Protein AF-A0A524I644-F1 (afdb_monomer_lite)

pLDDT: mean 94.78, std 4.99, range [69.5, 98.31]

Secondary structure (DSSP, 8-state):
-PPPPHHHHHHHHHHHHTS--BTT--HHHHHHHHHHHHHTT-EEEEEEEETTEEEEEEE-SSS----------B-S---------

Radius of gyration: 14.21 Å; chains: 1; bounding box: 28×37×35 Å

Foldseek 3Di:
DDDQDPVSVVVVVLVLLQQAAAVLQNQVVLVVVQVVLVVVVWPWDWADDDVSDTDIDTHDDDDDPDDDDDDSHDHPDRDHDDDDD

Sequence (85 aa):
MKRINRAGLFGLAKSLVDIPSVTGNEAAMADFLSALLAEEQFDVRSQDVEAGRRNILAVLGDAPAVVLCTHMDTVPGWAAAGEDD

Structure (mmCIF, N/CA/C/O backbone):
data_AF-A0A524I644-F1
#
_entry.id   AF-A0A524I644-F1
#
loop_
_atom_site.group_PDB
_atom_site.id
_atom_site.type_symbol
_atom_site.label_atom_id
_atom_site.label_alt_id
_atom_site.label_comp_id
_atom_site.label_asym_id
_atom_site.label_entity_id
_atom_site.label_seq_id
_atom_site.pdbx_PDB_ins_code
_atom_site.Cartn_x
_atom_site.Cartn_y
_atom_site.Cartn_z
_atom_site.occupancy
_atom_site.B_iso_or_equiv
_atom_site.auth_seq_id
_atom_site.auth_comp_id
_atom_site.auth_asym_id
_atom_site.auth_atom_id
_atom_site.pdbx_PDB_model_num
ATOM 1 N N . MET A 1 1 ? -5.642 11.886 12.362 1.00 71.62 1 MET A N 1
ATOM 2 C CA . MET A 1 1 ? -5.599 11.727 10.901 1.00 71.62 1 MET A CA 1
ATOM 3 C C . MET A 1 1 ? -5.324 13.059 10.228 1.00 71.62 1 MET A C 1
ATOM 5 O O . MET A 1 1 ? -6.040 14.034 10.477 1.00 71.62 1 MET A O 1
ATOM 9 N N . LYS A 1 2 ? -4.258 13.133 9.436 1.00 78.94 2 LYS A N 1
ATOM 10 C CA . LYS A 1 2 ? -3.840 14.363 8.764 1.00 78.94 2 LYS A CA 1
ATOM 11 C C . LYS A 1 2 ? -4.737 14.633 7.558 1.00 78.94 2 LYS A C 1
ATOM 13 O O . LYS A 1 2 ? -4.946 13.776 6.706 1.00 78.94 2 LYS A O 1
ATOM 18 N N . ARG A 1 3 ? -5.263 15.856 7.444 1.00 87.88 3 ARG A N 1
ATOM 19 C CA . ARG A 1 3 ? -5.911 16.292 6.198 1.00 87.88 3 ARG A CA 1
ATOM 20 C C . ARG A 1 3 ? -4.835 16.523 5.143 1.00 87.88 3 ARG A C 1
ATOM 22 O O . ARG A 1 3 ? -3.981 17.391 5.315 1.00 87.88 3 ARG A O 1
ATOM 29 N N . ILE A 1 4 ? -4.906 15.779 4.046 1.00 90.62 4 ILE A N 1
ATOM 30 C CA . ILE A 1 4 ? -4.031 15.963 2.890 1.00 90.62 4 ILE A CA 1
ATOM 31 C C . ILE A 1 4 ? -4.649 17.045 1.995 1.00 90.62 4 ILE A C 1
ATOM 33 O O . ILE A 1 4 ? -5.806 16.947 1.589 1.00 90.62 4 ILE A O 1
ATOM 37 N N . ASN A 1 5 ? -3.903 18.121 1.732 1.00 95.62 5 ASN A N 1
ATOM 38 C CA . ASN A 1 5 ? -4.317 19.150 0.775 1.00 95.62 5 ASN A CA 1
ATOM 39 C C . ASN A 1 5 ? -3.986 18.712 -0.665 1.00 95.62 5 ASN A C 1
ATOM 41 O O . ASN A 1 5 ? -3.309 17.710 -0.875 1.00 95.62 5 ASN A O 1
ATOM 45 N N . ARG A 1 6 ? -4.434 19.472 -1.671 1.00 95.19 6 ARG A N 1
ATOM 46 C CA . ARG A 1 6 ? -4.244 19.101 -3.084 1.00 95.19 6 ARG A CA 1
ATOM 47 C C . ARG A 1 6 ? -2.774 18.859 -3.451 1.00 95.19 6 ARG A C 1
ATOM 49 O O . ARG A 1 6 ? -2.476 17.863 -4.092 1.00 95.19 6 ARG A O 1
ATOM 56 N N . ALA A 1 7 ? -1.863 19.729 -3.017 1.00 93.44 7 ALA A N 1
ATOM 57 C CA . ALA A 1 7 ? -0.434 19.570 -3.289 1.00 93.44 7 ALA A CA 1
ATOM 58 C C . ALA A 1 7 ? 0.141 18.302 -2.633 1.00 93.44 7 ALA A C 1
ATOM 60 O O . ALA A 1 7 ? 0.877 17.555 -3.269 1.00 93.44 7 ALA A O 1
ATOM 61 N N . GLY A 1 8 ? -0.248 18.022 -1.386 1.00 94.69 8 GLY A N 1
ATOM 62 C CA . GLY A 1 8 ? 0.142 16.805 -0.678 1.00 94.69 8 GLY A CA 1
ATOM 63 C C . GLY A 1 8 ? -0.412 15.534 -1.321 1.00 94.69 8 GLY A C 1
ATOM 64 O O . GLY A 1 8 ? 0.267 14.515 -1.304 1.00 94.69 8 GLY A O 1
ATOM 65 N N . LEU A 1 9 ? -1.602 15.595 -1.928 1.00 94.94 9 LEU A N 1
ATOM 66 C CA . LEU A 1 9 ? -2.194 14.461 -2.640 1.00 94.94 9 LEU A CA 1
ATOM 67 C C . LEU A 1 9 ? -1.366 14.091 -3.874 1.00 94.94 9 LEU A C 1
ATOM 69 O O . LEU A 1 9 ? -1.046 12.921 -4.056 1.00 94.94 9 LEU A O 1
ATOM 73 N N . PHE A 1 10 ? -0.979 15.079 -4.685 1.00 95.12 10 PHE A N 1
ATOM 74 C CA . PHE A 1 10 ? -0.085 14.840 -5.821 1.00 95.12 10 PHE A CA 1
ATOM 75 C C . PHE A 1 10 ? 1.297 14.373 -5.366 1.00 95.12 10 PHE A C 1
ATOM 77 O O . PHE A 1 10 ? 1.850 13.459 -5.962 1.00 95.12 10 PHE A O 1
ATOM 84 N N . GLY A 1 11 ? 1.832 14.946 -4.284 1.00 95.81 11 GLY A N 1
ATOM 85 C CA . GLY A 1 11 ? 3.087 14.481 -3.690 1.00 95.81 11 GLY A CA 1
ATOM 86 C C . GLY A 1 11 ? 3.034 13.000 -3.310 1.00 95.81 11 GLY A C 1
ATOM 87 O O . GLY A 1 11 ? 3.902 12.239 -3.721 1.00 95.81 11 GLY A O 1
ATOM 88 N N . LEU A 1 12 ? 1.978 12.578 -2.604 1.00 96.06 12 LEU A N 1
ATOM 89 C CA . LEU A 1 12 ? 1.775 11.177 -2.236 1.00 96.06 12 LEU A CA 1
ATOM 90 C C . LEU A 1 12 ? 1.622 10.279 -3.470 1.00 96.06 12 LEU A C 1
ATOM 92 O O . LEU A 1 12 ? 2.243 9.224 -3.528 1.00 96.06 12 LEU A O 1
ATOM 96 N N . ALA A 1 13 ? 0.835 10.697 -4.465 1.00 95.69 13 ALA A N 1
ATOM 97 C CA . ALA A 1 13 ? 0.666 9.932 -5.698 1.00 95.69 13 ALA A CA 1
ATOM 98 C C . ALA A 1 13 ? 2.003 9.717 -6.426 1.00 95.69 13 ALA A C 1
ATOM 100 O O . ALA A 1 13 ? 2.297 8.597 -6.834 1.00 95.69 13 ALA A O 1
ATOM 101 N N . LYS A 1 14 ? 2.841 10.758 -6.523 1.00 96.75 14 LYS A N 1
ATOM 102 C CA . LYS A 1 14 ? 4.181 10.658 -7.118 1.00 96.75 14 LYS A CA 1
ATOM 103 C C . LYS A 1 14 ? 5.081 9.708 -6.326 1.00 96.75 14 LYS A C 1
ATOM 105 O O . LYS A 1 14 ? 5.662 8.810 -6.919 1.00 96.75 14 LYS A O 1
ATOM 110 N N . SER A 1 15 ? 5.094 9.810 -4.992 1.00 97.44 15 SER A N 1
ATOM 111 C CA . SER A 1 15 ? 5.851 8.879 -4.140 1.00 97.44 15 SER A CA 1
ATOM 112 C C . SER A 1 15 ? 5.427 7.418 -4.305 1.00 97.44 15 SER A C 1
ATOM 114 O O . SER A 1 15 ? 6.282 6.543 -4.245 1.00 97.44 15 SER A O 1
ATOM 116 N N . LEU A 1 16 ? 4.136 7.143 -4.524 1.00 97.38 16 LEU A N 1
ATOM 117 C CA . LEU A 1 16 ? 3.667 5.788 -4.821 1.00 97.38 16 LEU A CA 1
ATOM 118 C C . LEU A 1 16 ? 4.150 5.324 -6.204 1.00 97.38 16 LEU A C 1
ATOM 120 O O . LEU A 1 16 ? 4.680 4.226 -6.322 1.00 97.38 16 LEU A O 1
ATOM 124 N N . VAL A 1 17 ? 4.020 6.154 -7.244 1.00 97.06 17 VAL A N 1
ATOM 125 C CA . VAL A 1 17 ? 4.483 5.814 -8.606 1.00 97.06 17 VAL A CA 1
ATOM 126 C C . VAL A 1 17 ? 5.995 5.567 -8.653 1.00 97.06 17 VAL A C 1
ATOM 128 O O . VAL A 1 17 ? 6.450 4.655 -9.342 1.00 97.06 17 VAL A O 1
ATOM 131 N N . ASP A 1 18 ? 6.773 6.323 -7.879 1.00 97.62 18 ASP A N 1
ATOM 132 C CA . ASP A 1 18 ? 8.230 6.183 -7.801 1.00 97.62 18 ASP A CA 1
ATOM 133 C C . ASP A 1 18 ? 8.696 4.868 -7.153 1.00 97.62 18 ASP A C 1
ATOM 135 O O . ASP A 1 18 ? 9.879 4.537 -7.236 1.00 97.62 18 ASP A O 1
ATOM 139 N N . ILE A 1 19 ? 7.794 4.096 -6.537 1.00 98.06 19 ILE A N 1
ATOM 140 C CA . ILE A 1 19 ? 8.082 2.762 -6.005 1.00 98.06 19 ILE A CA 1
ATOM 141 C C . ILE A 1 19 ? 7.649 1.718 -7.047 1.00 98.06 19 ILE A C 1
ATOM 143 O O . ILE A 1 19 ? 6.449 1.492 -7.221 1.00 98.06 19 ILE A O 1
ATOM 147 N N . PRO A 1 20 ? 8.585 1.022 -7.723 1.00 96.94 20 PRO A N 1
ATOM 148 C CA . PRO A 1 20 ? 8.222 -0.034 -8.659 1.00 96.94 20 PRO A CA 1
ATOM 149 C C . PRO A 1 20 ? 7.470 -1.159 -7.946 1.00 96.94 20 PRO A C 1
ATOM 151 O O . PRO A 1 20 ? 8.000 -1.770 -7.020 1.00 96.94 20 PRO A O 1
ATOM 154 N N . SER A 1 21 ? 6.259 -1.465 -8.409 1.00 97.00 21 SER A N 1
ATOM 155 C CA . SER A 1 21 ? 5.388 -2.486 -7.814 1.00 97.00 21 SER A CA 1
ATOM 156 C C . SER A 1 21 ? 4.900 -3.512 -8.837 1.00 97.00 21 SER A C 1
ATOM 158 O O . SER A 1 21 ? 3.779 -3.998 -8.743 1.00 97.00 21 SER A O 1
ATOM 160 N N . VAL A 1 22 ? 5.700 -3.835 -9.857 1.00 97.06 22 VAL A N 1
ATOM 161 C CA . VAL A 1 22 ? 5.306 -4.852 -10.850 1.00 97.06 22 VAL A CA 1
ATOM 162 C C . VAL A 1 22 ? 4.931 -6.153 -10.131 1.00 97.06 22 VAL A C 1
ATOM 164 O O . VAL A 1 22 ? 5.606 -6.504 -9.165 1.00 97.06 22 VAL A O 1
ATOM 167 N N . THR A 1 23 ? 3.878 -6.853 -10.569 1.00 95.50 23 THR A N 1
ATOM 168 C CA . THR A 1 23 ? 3.404 -8.099 -9.933 1.00 95.50 23 THR A CA 1
ATOM 169 C C . THR A 1 23 ? 4.569 -9.034 -9.572 1.00 95.50 23 THR A C 1
ATOM 171 O O . THR A 1 23 ? 5.379 -9.392 -10.429 1.00 95.50 23 THR A O 1
ATOM 174 N N . GLY A 1 24 ? 4.658 -9.425 -8.298 1.00 94.31 24 GLY A N 1
ATOM 175 C CA . GLY A 1 24 ? 5.769 -10.202 -7.732 1.00 94.31 24 GLY A CA 1
ATOM 176 C C . GLY A 1 24 ? 6.883 -9.381 -7.070 1.00 94.31 24 GLY A C 1
ATOM 177 O O . GLY A 1 24 ? 7.735 -9.958 -6.399 1.00 94.31 24 GLY A O 1
ATOM 178 N N . ASN A 1 25 ? 6.886 -8.057 -7.230 1.00 94.44 25 ASN A N 1
ATOM 179 C CA . ASN A 1 25 ? 7.854 -7.130 -6.642 1.00 94.44 25 ASN A CA 1
ATOM 180 C C . ASN A 1 25 ? 7.169 -6.049 -5.781 1.00 94.44 25 ASN A C 1
ATOM 182 O O . ASN A 1 25 ? 7.618 -4.908 -5.707 1.00 94.44 25 ASN A O 1
ATOM 186 N N . GLU A 1 26 ? 6.052 -6.382 -5.133 1.00 96.31 26 GLU A N 1
ATOM 187 C CA . GLU A 1 26 ? 5.243 -5.427 -4.367 1.00 96.31 26 GLU A CA 1
ATOM 188 C C . GLU A 1 26 ? 5.804 -5.127 -2.963 1.00 96.31 26 GLU A C 1
ATOM 190 O O . GLU A 1 26 ? 5.274 -4.265 -2.265 1.00 96.31 26 GLU A O 1
ATOM 195 N N . ALA A 1 27 ? 6.857 -5.823 -2.516 1.00 96.31 27 ALA A N 1
ATOM 196 C CA . ALA A 1 27 ? 7.327 -5.784 -1.127 1.00 96.31 27 ALA A CA 1
ATOM 197 C C . ALA A 1 27 ? 7.630 -4.361 -0.620 1.00 96.31 27 ALA A C 1
ATOM 199 O O . ALA A 1 27 ? 7.126 -3.974 0.435 1.00 96.31 27 ALA A O 1
ATOM 200 N N . ALA A 1 28 ? 8.365 -3.563 -1.403 1.00 97.06 28 ALA A N 1
ATOM 201 C CA . ALA A 1 28 ? 8.715 -2.188 -1.041 1.00 97.06 28 ALA A CA 1
ATOM 202 C C . ALA A 1 28 ? 7.484 -1.266 -0.967 1.00 97.06 28 ALA A C 1
ATOM 204 O O . ALA A 1 28 ? 7.374 -0.443 -0.058 1.00 97.06 28 ALA A O 1
ATOM 205 N N . MET A 1 29 ? 6.527 -1.438 -1.885 1.00 97.62 29 MET A N 1
ATOM 206 C CA . MET A 1 29 ? 5.243 -0.731 -1.840 1.00 97.62 29 MET A CA 1
ATOM 207 C C . MET A 1 29 ? 4.457 -1.117 -0.584 1.00 97.62 29 MET A C 1
ATOM 209 O O . MET A 1 29 ? 3.892 -0.260 0.096 1.00 97.62 29 MET A O 1
ATOM 213 N N . ALA A 1 30 ? 4.463 -2.407 -0.241 1.00 97.62 30 ALA A N 1
ATOM 214 C CA . ALA A 1 30 ? 3.778 -2.893 0.940 1.00 97.62 30 ALA A CA 1
ATOM 215 C C . ALA A 1 30 ? 4.416 -2.357 2.239 1.00 97.62 30 ALA A C 1
ATOM 217 O O . ALA A 1 30 ? 3.704 -1.996 3.178 1.00 97.62 30 ALA A O 1
ATOM 218 N N . ASP A 1 31 ? 5.749 -2.274 2.306 1.00 97.62 31 ASP A N 1
ATOM 219 C CA . ASP A 1 31 ? 6.462 -1.640 3.425 1.00 97.62 31 ASP A CA 1
ATOM 220 C C . ASP A 1 31 ? 6.082 -0.159 3.566 1.00 97.62 31 ASP A C 1
ATOM 222 O O . ASP A 1 31 ? 5.715 0.286 4.656 1.00 97.62 31 ASP A O 1
ATOM 226 N N . PHE A 1 32 ? 6.103 0.588 2.457 1.00 98.06 32 PHE A N 1
ATOM 227 C CA . PHE A 1 32 ? 5.766 2.011 2.443 1.00 98.06 32 PHE A CA 1
ATOM 228 C C . PHE A 1 32 ? 4.337 2.273 2.932 1.00 98.06 32 PHE A C 1
ATOM 230 O O . PHE A 1 32 ? 4.126 3.082 3.837 1.00 98.06 32 PHE A O 1
ATOM 237 N N . LEU A 1 33 ? 3.351 1.564 2.375 1.00 97.69 33 LEU A N 1
ATOM 238 C CA . LEU A 1 33 ? 1.949 1.725 2.763 1.00 97.69 33 LEU A CA 1
ATOM 239 C C . LEU A 1 33 ? 1.705 1.305 4.213 1.00 97.69 33 LEU A C 1
ATOM 241 O O . LEU A 1 33 ? 0.924 1.955 4.905 1.00 97.69 33 LEU A O 1
ATOM 245 N N . SER A 1 34 ? 2.387 0.261 4.692 1.00 97.88 34 SER A N 1
ATOM 246 C CA . SER A 1 34 ? 2.254 -0.175 6.084 1.00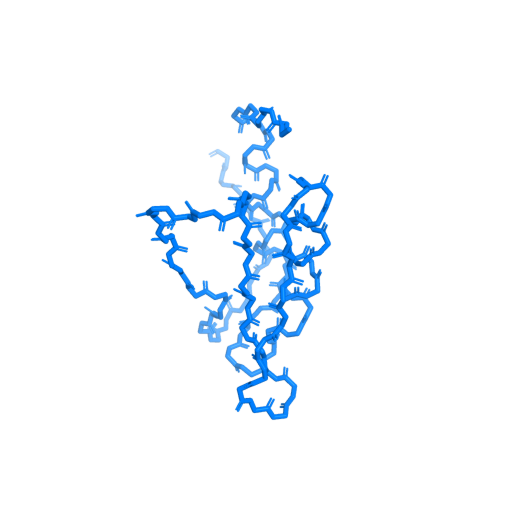 97.88 34 SER A CA 1
ATOM 247 C C . SER A 1 34 ? 2.730 0.901 7.056 1.00 97.88 34 SER A C 1
ATOM 249 O O . SER A 1 34 ? 2.029 1.201 8.021 1.00 97.88 34 SER A O 1
ATOM 251 N N . ALA A 1 35 ? 3.885 1.515 6.781 1.00 97.94 35 ALA A N 1
ATOM 252 C CA . ALA A 1 35 ? 4.409 2.612 7.588 1.00 97.94 35 ALA A CA 1
ATOM 253 C C . ALA A 1 35 ? 3.482 3.836 7.544 1.00 97.94 35 ALA A C 1
ATOM 255 O O . ALA A 1 35 ? 3.088 4.346 8.592 1.00 97.94 35 ALA A O 1
ATOM 256 N N . LEU A 1 36 ? 3.058 4.247 6.344 1.00 96.56 36 LEU A N 1
ATOM 257 C CA . LEU A 1 36 ? 2.165 5.391 6.153 1.00 96.56 36 LEU A CA 1
ATOM 258 C C . LEU A 1 36 ? 0.836 5.228 6.910 1.00 96.56 36 LEU A C 1
ATOM 260 O O . LEU A 1 36 ? 0.368 6.156 7.565 1.00 96.56 36 LEU A O 1
ATOM 264 N N . LEU A 1 37 ? 0.214 4.050 6.826 1.00 96.69 37 LEU A N 1
ATOM 265 C CA . LEU A 1 37 ? -1.068 3.780 7.481 1.00 96.69 37 LEU A CA 1
ATOM 266 C C . LEU A 1 37 ? -0.913 3.653 9.003 1.00 96.69 37 LEU A C 1
ATOM 268 O O . LEU A 1 37 ? -1.778 4.126 9.742 1.00 96.69 37 LEU A O 1
ATOM 272 N N . ALA A 1 38 ? 0.196 3.083 9.481 1.00 97.06 38 ALA A N 1
ATOM 273 C CA . ALA A 1 38 ? 0.497 3.019 10.909 1.00 97.06 38 ALA A CA 1
ATOM 274 C C . ALA A 1 38 ? 0.715 4.418 11.515 1.00 97.06 38 ALA A C 1
ATOM 276 O O . ALA A 1 38 ? 0.208 4.700 12.602 1.00 97.06 38 ALA A O 1
ATOM 277 N N . GLU A 1 39 ? 1.396 5.326 10.805 1.00 96.19 39 GLU A N 1
ATOM 278 C CA . GLU A 1 39 ? 1.544 6.733 11.215 1.00 96.19 39 GLU A CA 1
ATOM 279 C C . GLU A 1 39 ? 0.189 7.452 11.343 1.00 96.19 39 GLU A C 1
ATOM 281 O O . GLU A 1 39 ? -0.000 8.295 12.223 1.00 96.19 39 GLU A O 1
ATOM 286 N N . GLU A 1 40 ? -0.789 7.072 10.517 1.00 94.62 40 GLU A N 1
ATOM 287 C CA . GLU A 1 40 ? -2.170 7.564 10.576 1.00 94.62 40 GLU A CA 1
ATOM 288 C C . GLU A 1 40 ? -3.067 6.782 11.560 1.00 94.62 40 GLU A C 1
ATOM 290 O O . GLU A 1 40 ? -4.277 7.011 11.599 1.00 94.62 40 GLU A O 1
ATOM 295 N N . GLN A 1 41 ? -2.470 5.942 12.419 1.00 95.06 41 GLN A N 1
ATOM 296 C CA . GLN A 1 41 ? -3.108 5.207 13.524 1.00 95.06 41 GLN A CA 1
ATOM 297 C C . GLN A 1 41 ? -4.029 4.056 13.098 1.00 95.06 41 GLN A C 1
ATOM 299 O O . GLN A 1 41 ? -4.905 3.647 13.864 1.00 95.06 41 GLN A O 1
ATOM 304 N N . PHE A 1 42 ? -3.837 3.506 11.900 1.00 97.25 42 PHE A N 1
ATOM 305 C CA . PHE A 1 42 ? -4.480 2.246 11.538 1.00 97.25 42 PHE A CA 1
ATOM 306 C C . PHE A 1 42 ? -3.805 1.067 12.253 1.00 97.25 42 PHE A C 1
ATOM 308 O O . PHE A 1 42 ? -2.584 1.033 12.406 1.00 97.25 42 PHE A O 1
ATOM 315 N N . ASP A 1 43 ? -4.596 0.060 12.624 1.00 97.62 43 ASP A N 1
ATOM 316 C CA . ASP A 1 43 ? -4.092 -1.280 12.928 1.00 97.62 43 ASP A CA 1
ATOM 317 C C . ASP A 1 43 ? -3.767 -1.981 11.605 1.00 97.62 43 ASP A C 1
ATOM 319 O O . ASP A 1 43 ? -4.664 -2.399 10.865 1.00 97.62 43 ASP A O 1
ATOM 323 N N . VAL A 1 44 ? -2.477 -2.036 11.279 1.00 98.31 44 VAL A N 1
ATOM 324 C CA . VAL A 1 44 ? -1.968 -2.567 10.015 1.00 98.31 44 VAL A CA 1
ATOM 325 C C . VAL A 1 44 ? -1.521 -4.012 10.195 1.00 98.31 44 VAL A C 1
ATOM 327 O O . VAL A 1 44 ? -0.633 -4.320 10.989 1.00 98.31 44 VAL A O 1
ATOM 330 N N . ARG A 1 45 ? -2.092 -4.906 9.389 1.00 97.56 45 ARG A N 1
ATOM 331 C CA . ARG A 1 45 ? -1.792 -6.337 9.382 1.00 97.56 45 ARG A CA 1
ATOM 332 C C . ARG A 1 45 ? -1.361 -6.767 7.987 1.00 97.56 45 ARG A C 1
ATOM 334 O O . ARG A 1 45 ? -2.007 -6.431 6.997 1.00 97.56 45 ARG A O 1
ATOM 341 N N .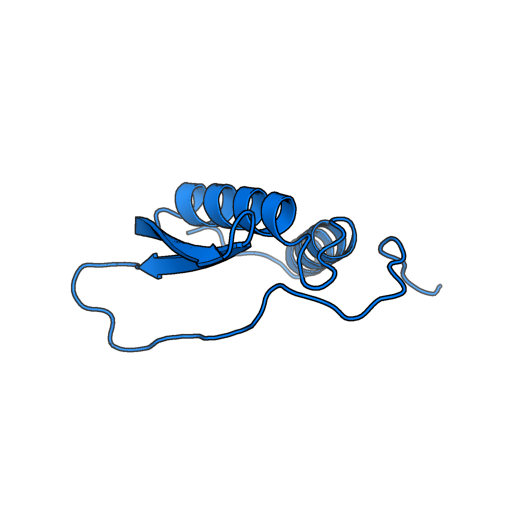 SER A 1 46 ? -0.285 -7.542 7.914 1.00 96.69 46 SER A N 1
ATOM 342 C CA . SER A 1 46 ? 0.125 -8.211 6.677 1.00 96.69 46 SER A CA 1
ATOM 343 C C . SER A 1 46 ? -0.635 -9.524 6.505 1.00 96.69 46 SER A C 1
ATOM 345 O O . SER A 1 46 ? -0.892 -10.229 7.482 1.00 96.69 46 SER A O 1
ATOM 347 N N . GLN A 1 47 ? -0.975 -9.861 5.265 1.00 96.88 47 GLN A N 1
ATOM 348 C CA . GLN A 1 47 ? -1.524 -11.165 4.898 1.00 96.88 47 GLN A CA 1
ATOM 349 C C . GLN A 1 47 ? -0.638 -11.771 3.814 1.00 96.88 47 GLN A C 1
ATOM 351 O O . GLN A 1 47 ? -0.634 -11.280 2.684 1.00 96.88 47 GLN A O 1
ATOM 356 N N . ASP A 1 48 ? 0.120 -12.809 4.160 1.00 95.19 48 ASP A N 1
ATOM 357 C CA . ASP A 1 48 ? 0.998 -13.491 3.210 1.00 95.19 48 ASP A CA 1
ATOM 358 C C . ASP A 1 48 ? 0.173 -14.139 2.090 1.00 95.19 48 ASP A C 1
ATOM 360 O O . ASP A 1 48 ? -0.839 -14.796 2.347 1.00 95.19 48 ASP A O 1
ATOM 364 N N . VAL A 1 49 ? 0.604 -13.935 0.844 1.00 93.56 49 VAL A N 1
ATOM 365 C CA . VAL A 1 49 ? -0.031 -14.507 -0.354 1.00 93.56 49 VAL A CA 1
ATOM 366 C C . VAL A 1 49 ? 0.887 -15.564 -0.958 1.00 93.56 49 VAL A C 1
ATOM 368 O O . VAL A 1 49 ? 0.494 -16.715 -1.117 1.00 93.56 49 VAL A O 1
ATOM 371 N N . GLU A 1 50 ? 2.131 -15.177 -1.242 1.00 91.81 50 GLU A N 1
ATOM 372 C CA . GLU A 1 50 ? 3.199 -16.021 -1.786 1.00 91.81 50 GLU A CA 1
ATOM 373 C C . GLU A 1 50 ? 4.547 -15.545 -1.223 1.00 91.81 50 GLU A C 1
ATOM 375 O O . GLU A 1 50 ? 4.633 -14.505 -0.568 1.00 91.81 50 GLU A O 1
ATOM 380 N N . ALA A 1 51 ? 5.630 -16.282 -1.481 1.00 88.06 51 ALA A N 1
ATOM 381 C CA . ALA A 1 51 ? 6.961 -15.861 -1.053 1.00 88.06 51 ALA A CA 1
ATOM 382 C C . ALA A 1 51 ? 7.307 -14.473 -1.628 1.00 88.06 51 ALA A C 1
ATOM 384 O O . ALA A 1 51 ? 7.385 -14.299 -2.841 1.00 88.06 51 ALA A O 1
ATOM 385 N N . GLY A 1 52 ? 7.505 -13.488 -0.747 1.00 81.81 52 GLY A N 1
ATOM 386 C CA . GLY A 1 52 ? 7.794 -12.102 -1.131 1.00 81.81 52 GLY A CA 1
ATOM 387 C C . GLY A 1 52 ? 6.567 -11.255 -1.492 1.00 81.81 52 GLY A C 1
ATOM 388 O O . GLY A 1 52 ? 6.735 -10.078 -1.804 1.00 81.81 52 GLY A O 1
ATOM 389 N N . ARG A 1 53 ? 5.345 -11.804 -1.410 1.00 94.12 53 ARG A N 1
ATOM 390 C CA . ARG A 1 53 ? 4.095 -11.104 -1.741 1.00 94.12 53 ARG A CA 1
ATOM 391 C C . ARG A 1 53 ? 3.113 -11.146 -0.582 1.00 94.12 53 ARG A C 1
ATOM 393 O O . ARG A 1 53 ? 2.801 -12.210 -0.046 1.00 94.12 53 ARG A O 1
ATOM 400 N N . ARG A 1 54 ? 2.570 -9.982 -0.237 1.00 97.19 54 ARG A N 1
ATOM 401 C CA . ARG A 1 54 ? 1.595 -9.836 0.844 1.00 97.19 54 ARG A CA 1
ATOM 402 C C . ARG A 1 54 ? 0.576 -8.755 0.529 1.00 97.19 54 ARG A C 1
ATOM 404 O O . ARG A 1 54 ? 0.910 -7.744 -0.086 1.00 97.19 54 ARG A O 1
ATOM 411 N N . ASN A 1 55 ? -0.638 -8.953 1.017 1.00 97.75 55 ASN A N 1
ATOM 412 C CA . ASN A 1 55 ? -1.639 -7.898 1.097 1.00 97.75 55 ASN A CA 1
ATOM 413 C C . ASN A 1 55 ? -1.473 -7.123 2.409 1.00 97.75 55 ASN A C 1
ATOM 415 O O . ASN A 1 55 ? -0.894 -7.627 3.377 1.00 97.75 55 ASN A O 1
ATOM 419 N N . ILE A 1 56 ? -2.039 -5.918 2.450 1.00 98.06 56 ILE A N 1
ATOM 420 C CA . ILE A 1 56 ? -2.169 -5.120 3.670 1.00 98.06 56 ILE A CA 1
ATOM 421 C C . ILE A 1 56 ? -3.647 -4.991 4.012 1.00 98.06 56 ILE A C 1
ATOM 423 O O . ILE A 1 56 ? -4.444 -4.547 3.186 1.00 98.06 56 ILE A O 1
ATOM 427 N N . LEU A 1 57 ? -3.991 -5.316 5.254 1.00 97.94 57 LEU A N 1
ATOM 428 C CA . LEU A 1 57 ? -5.266 -4.970 5.861 1.00 97.94 57 LEU A CA 1
ATOM 429 C C . LEU A 1 57 ? -5.021 -3.893 6.917 1.00 97.94 57 LEU A C 1
ATOM 431 O O . LEU A 1 57 ? -4.373 -4.157 7.925 1.00 97.94 57 LEU A O 1
ATOM 435 N N . ALA A 1 58 ? -5.546 -2.692 6.691 1.00 97.88 58 ALA A N 1
ATOM 436 C CA . ALA A 1 58 ? -5.465 -1.584 7.634 1.00 97.88 58 ALA A CA 1
ATOM 437 C C . ALA A 1 58 ? -6.858 -1.280 8.193 1.00 97.88 58 ALA A C 1
ATOM 439 O O . ALA A 1 58 ? -7.778 -0.950 7.444 1.00 97.88 58 ALA A O 1
ATOM 440 N N . VAL A 1 59 ? -7.017 -1.405 9.509 1.00 97.69 59 VAL A N 1
ATOM 441 C CA . VAL A 1 59 ? -8.302 -1.248 10.201 1.00 97.69 59 VAL A CA 1
ATOM 442 C C . VAL A 1 59 ? -8.273 0.000 11.075 1.00 97.69 59 VAL A C 1
ATOM 444 O O . VAL A 1 59 ? -7.304 0.241 11.789 1.00 97.69 59 VAL A O 1
ATOM 447 N N . LEU A 1 60 ? -9.344 0.795 11.032 1.00 95.06 60 LEU A N 1
ATOM 448 C CA . LEU A 1 60 ? -9.520 1.964 11.891 1.00 95.06 60 LEU A CA 1
ATOM 449 C C . LEU A 1 60 ? -10.763 1.787 12.768 1.00 95.06 60 LEU A C 1
ATOM 451 O O . LEU A 1 60 ? -11.877 1.667 12.254 1.00 95.06 60 LEU A O 1
ATOM 455 N N . GLY A 1 61 ? -10.561 1.815 14.086 1.00 93.31 61 GLY A N 1
ATOM 456 C CA . GLY A 1 61 ? -11.604 1.558 15.082 1.00 93.31 61 GLY A CA 1
ATOM 457 C C . GLY A 1 61 ? -11.979 0.075 15.216 1.00 93.31 61 GLY A C 1
ATOM 458 O O . GLY A 1 61 ? -11.517 -0.775 14.460 1.00 93.31 61 GLY A O 1
ATOM 459 N N . ASP A 1 62 ? -12.841 -0.230 16.187 1.00 93.06 62 ASP A N 1
ATOM 460 C CA . ASP A 1 62 ? -13.099 -1.617 16.614 1.00 93.06 62 ASP A CA 1
ATOM 461 C C . ASP A 1 62 ? -14.158 -2.353 15.773 1.00 93.06 62 ASP A C 1
ATOM 463 O O . ASP A 1 62 ? -14.250 -3.579 15.813 1.00 93.06 62 ASP A O 1
ATOM 467 N N . ALA A 1 63 ? -14.977 -1.620 15.012 1.00 94.00 63 ALA A N 1
ATOM 468 C CA . ALA A 1 63 ? -16.083 -2.169 14.225 1.00 94.00 63 ALA A CA 1
ATOM 469 C C . ALA A 1 63 ? -16.220 -1.439 12.872 1.00 94.00 63 ALA A C 1
ATOM 471 O O . ALA A 1 63 ? -17.092 -0.578 12.719 1.00 94.00 63 ALA A O 1
ATOM 472 N N . PRO A 1 64 ? -15.354 -1.735 11.883 1.00 94.12 64 PRO A N 1
ATOM 473 C CA . PRO A 1 64 ? -15.415 -1.087 10.578 1.00 94.12 64 PRO A CA 1
ATOM 474 C C . PRO A 1 64 ? -16.685 -1.502 9.819 1.00 94.12 64 PRO A C 1
ATOM 476 O O . PRO A 1 64 ? -16.964 -2.686 9.645 1.00 94.12 64 PRO A O 1
ATOM 479 N N . ALA A 1 65 ? -17.447 -0.521 9.332 1.00 96.56 65 ALA A N 1
ATOM 480 C CA . ALA A 1 65 ? -18.666 -0.750 8.546 1.00 96.56 65 ALA A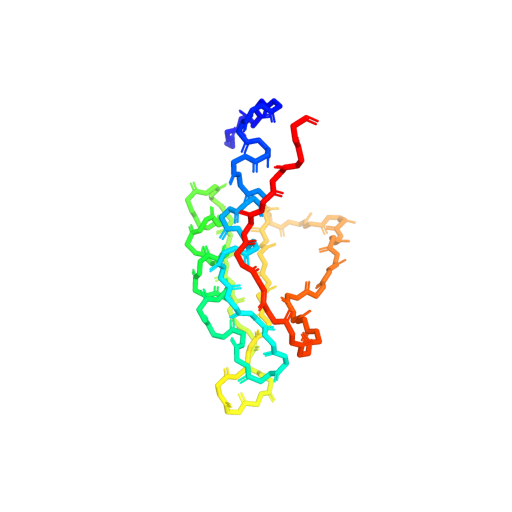 CA 1
ATOM 481 C C . ALA A 1 65 ? -18.429 -0.737 7.023 1.00 96.56 65 ALA A C 1
ATOM 483 O O . ALA A 1 65 ? -19.304 -1.132 6.255 1.00 96.56 65 ALA A O 1
ATOM 484 N N . VAL A 1 66 ? -17.267 -0.248 6.580 1.00 96.81 66 VAL A N 1
ATOM 485 C CA . VAL A 1 66 ? -16.909 -0.070 5.167 1.00 96.81 66 VAL A CA 1
ATOM 486 C C . VAL A 1 66 ? -15.498 -0.596 4.944 1.00 96.81 66 VAL A C 1
ATOM 488 O O . VAL A 1 66 ? -14.613 -0.358 5.763 1.00 96.81 66 VAL A O 1
ATOM 491 N N . VAL A 1 67 ? -15.291 -1.269 3.812 1.00 96.69 67 VAL A N 1
ATOM 492 C CA . VAL A 1 67 ? -13.970 -1.691 3.339 1.00 96.69 67 VAL A CA 1
ATOM 493 C C . VAL A 1 67 ? -13.697 -1.014 2.000 1.00 96.69 67 VAL A C 1
ATOM 495 O O . VAL A 1 67 ? -14.511 -1.100 1.081 1.00 96.69 67 VAL A O 1
ATOM 498 N N . LEU A 1 68 ? -12.555 -0.334 1.896 1.00 97.50 68 LEU A N 1
ATOM 499 C CA . LEU A 1 68 ? -12.040 0.200 0.638 1.00 97.50 68 LEU A CA 1
ATOM 500 C C . LEU A 1 68 ? -10.949 -0.748 0.136 1.00 97.50 68 LEU A C 1
ATOM 502 O O . LEU A 1 68 ? -9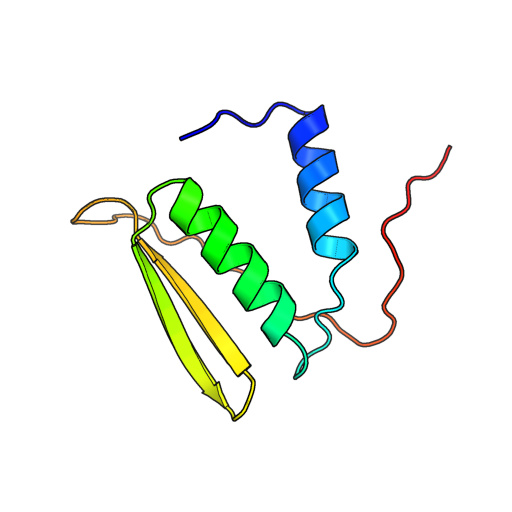.931 -0.914 0.803 1.00 97.50 68 LEU A O 1
ATOM 506 N N . CYS A 1 69 ? -11.170 -1.373 -1.020 1.00 96.44 69 CYS A N 1
ATOM 507 C CA . CYS A 1 69 ? -10.242 -2.340 -1.606 1.00 96.44 69 CYS A CA 1
ATOM 508 C C . CYS A 1 69 ? -9.624 -1.792 -2.893 1.00 96.44 69 CYS A C 1
ATOM 510 O O . CYS A 1 69 ? -10.321 -1.230 -3.735 1.00 96.44 69 CYS A O 1
ATOM 512 N N . THR A 1 70 ? -8.325 -2.018 -3.060 1.00 96.75 70 THR A N 1
ATOM 513 C CA . THR A 1 70 ? -7.564 -1.757 -4.287 1.00 96.75 70 THR A CA 1
ATOM 514 C C . THR A 1 70 ? -6.387 -2.731 -4.353 1.00 96.75 70 THR A C 1
ATOM 516 O O . THR A 1 70 ? -6.120 -3.440 -3.383 1.00 96.75 70 THR A O 1
ATOM 519 N N . HIS A 1 71 ? -5.685 -2.771 -5.480 1.00 96.88 71 HIS A N 1
ATOM 520 C CA . HIS A 1 71 ? -4.434 -3.508 -5.631 1.00 96.88 71 HIS A CA 1
ATOM 521 C C . HIS A 1 71 ? -3.230 -2.552 -5.605 1.00 96.88 71 HIS A C 1
ATOM 523 O O . HIS A 1 71 ? -3.377 -1.351 -5.842 1.00 96.88 71 HIS A O 1
ATOM 529 N N . MET A 1 72 ? -2.057 -3.088 -5.260 1.00 97.00 72 MET A N 1
ATOM 530 C CA . MET A 1 72 ? -0.784 -2.350 -5.216 1.00 97.00 72 MET A CA 1
ATOM 531 C C . MET A 1 72 ? 0.076 -2.615 -6.451 1.00 97.00 72 MET A C 1
ATOM 533 O O . MET A 1 72 ? 0.963 -1.821 -6.769 1.00 97.00 72 MET A O 1
ATOM 537 N N . ASP A 1 73 ? -0.138 -3.759 -7.099 1.00 96.31 73 ASP A N 1
ATOM 538 C CA . ASP A 1 73 ? 0.710 -4.229 -8.173 1.00 96.31 73 ASP A CA 1
ATOM 539 C C . ASP A 1 73 ? 0.421 -3.527 -9.496 1.00 96.31 73 ASP A C 1
ATOM 541 O O . ASP A 1 73 ? -0.684 -3.050 -9.763 1.00 96.31 73 ASP A O 1
ATOM 545 N N . THR A 1 74 ? 1.447 -3.478 -10.333 1.00 97.56 74 THR A N 1
ATOM 546 C CA . THR A 1 74 ? 1.398 -2.904 -11.673 1.00 97.56 74 THR A CA 1
ATOM 547 C C . THR A 1 74 ? 1.822 -3.928 -12.717 1.00 97.56 74 THR A C 1
ATOM 549 O O . THR A 1 74 ? 2.455 -4.946 -12.431 1.00 97.56 74 THR A O 1
ATOM 552 N N . VAL A 1 75 ? 1.473 -3.652 -13.969 1.00 97.56 75 VAL A N 1
ATOM 553 C CA . VAL A 1 75 ? 2.026 -4.380 -15.115 1.00 97.56 75 VAL A CA 1
ATOM 554 C C . VAL A 1 75 ? 3.481 -3.947 -15.373 1.00 97.56 75 VAL A C 1
ATOM 556 O O . VAL A 1 75 ? 3.898 -2.891 -14.893 1.00 97.56 75 VAL A O 1
ATOM 559 N N . PRO A 1 76 ? 4.275 -4.718 -16.141 1.00 97.25 76 PRO A N 1
ATOM 560 C CA . PRO A 1 76 ? 5.627 -4.311 -16.527 1.00 97.25 76 PRO A CA 1
ATOM 561 C C . PRO A 1 76 ? 5.673 -2.963 -17.264 1.00 97.25 76 PRO A C 1
ATOM 563 O O . PRO A 1 76 ? 4.714 -2.577 -17.929 1.00 97.25 76 PRO A O 1
ATOM 566 N N . GLY A 1 77 ? 6.834 -2.298 -17.212 1.00 93.88 77 GLY A N 1
ATOM 567 C CA . GLY A 1 77 ? 7.057 -0.996 -17.858 1.00 93.88 77 GLY A CA 1
ATOM 568 C C . GLY A 1 77 ? 7.078 0.181 -16.883 1.00 93.88 77 GLY A C 1
ATOM 569 O O . GLY A 1 77 ? 6.493 1.220 -17.170 1.00 93.88 77 GLY A O 1
ATOM 570 N N . TRP A 1 78 ? 7.731 0.016 -15.728 1.00 94.88 78 TRP A N 1
ATOM 571 C CA . TRP A 1 78 ? 7.851 1.084 -14.736 1.00 94.88 78 TRP A CA 1
ATOM 572 C C . TRP A 1 78 ? 8.561 2.320 -15.305 1.00 94.88 78 TRP A C 1
ATOM 574 O O . TRP A 1 78 ? 9.572 2.207 -16.003 1.00 94.88 78 TRP A O 1
ATOM 584 N N . ALA A 1 79 ? 8.050 3.490 -14.934 1.00 94.31 79 ALA A N 1
ATOM 585 C CA . ALA A 1 79 ? 8.675 4.784 -15.134 1.00 94.31 79 ALA A CA 1
ATOM 586 C C . ALA A 1 79 ? 8.499 5.617 -13.858 1.00 94.31 79 ALA A C 1
ATOM 588 O O . ALA A 1 79 ? 7.504 5.460 -13.149 1.00 94.31 79 ALA A O 1
ATOM 589 N N . ALA A 1 80 ? 9.460 6.499 -13.588 1.00 95.38 80 ALA A N 1
ATOM 590 C CA . ALA A 1 80 ? 9.354 7.453 -12.491 1.00 95.38 80 ALA A CA 1
ATOM 591 C C . ALA A 1 80 ? 8.169 8.406 -12.704 1.00 95.38 80 ALA A C 1
ATOM 593 O O . ALA A 1 80 ? 7.733 8.642 -13.836 1.00 95.38 80 ALA A O 1
ATOM 594 N N . ALA A 1 81 ? 7.671 8.976 -11.612 1.00 95.31 81 ALA A N 1
ATOM 595 C CA . ALA A 1 81 ? 6.603 9.952 -11.659 1.00 95.31 81 ALA A CA 1
ATOM 596 C C . ALA A 1 81 ? 7.020 11.188 -12.474 1.00 95.31 81 ALA A C 1
ATOM 598 O O . ALA A 1 81 ? 8.074 11.783 -12.247 1.00 95.31 81 ALA A O 1
ATOM 599 N N . GLY A 1 82 ? 6.160 11.597 -13.404 1.00 92.56 82 GLY A N 1
ATOM 600 C CA . GLY A 1 82 ? 6.341 12.782 -14.237 1.00 92.56 82 GLY A CA 1
ATOM 601 C C . GLY A 1 82 ? 5.028 13.537 -14.401 1.00 92.56 82 GLY A C 1
ATOM 602 O O . GLY A 1 82 ? 3.948 12.960 -14.279 1.00 92.56 82 GLY A O 1
ATOM 603 N N . GLU A 1 83 ? 5.132 14.836 -14.650 1.00 89.12 83 GLU A N 1
ATOM 604 C CA . GLU A 1 83 ? 4.020 15.711 -15.016 1.00 89.12 83 GLU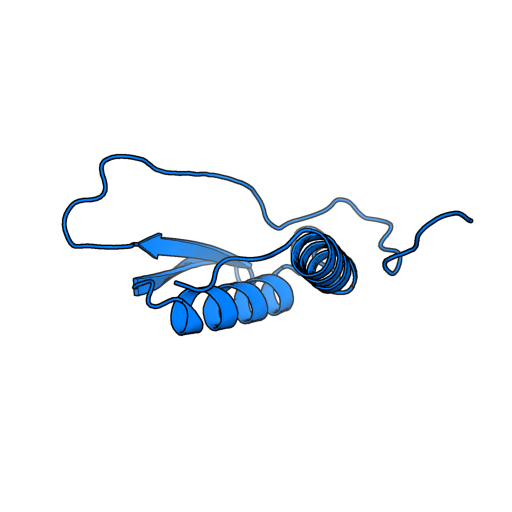 A CA 1
ATOM 605 C C . GLU A 1 83 ? 4.434 16.436 -16.298 1.00 89.12 83 GLU A C 1
ATOM 607 O O . GLU A 1 83 ? 5.593 16.834 -16.424 1.00 89.12 83 GLU A O 1
ATOM 612 N N . ASP A 1 84 ? 3.509 16.558 -17.248 1.00 87.50 84 ASP A N 1
ATOM 613 C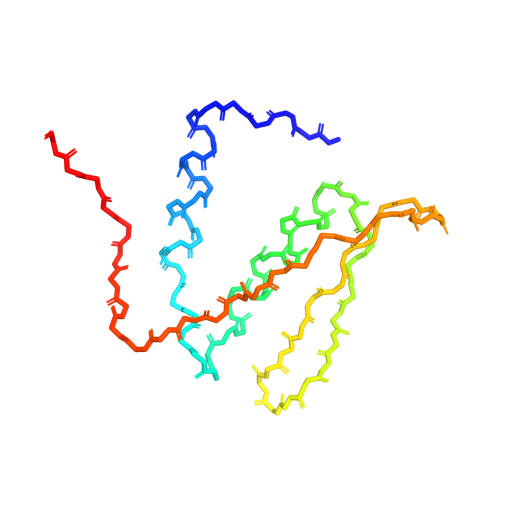 CA . ASP A 1 84 ? 3.718 17.386 -18.435 1.00 87.50 84 ASP A CA 1
ATOM 614 C C . ASP A 1 84 ? 3.661 18.875 -18.039 1.00 87.50 84 ASP A C 1
ATOM 616 O O . ASP A 1 84 ? 2.962 19.236 -17.084 1.00 87.50 84 ASP A O 1
ATOM 620 N N . ASP A 1 85 ? 4.381 19.724 -18.780 1.00 69.50 85 ASP A N 1
ATOM 621 C CA . ASP A 1 85 ? 4.336 21.191 -18.643 1.00 69.50 85 ASP A CA 1
ATOM 622 C C . ASP A 1 85 ? 3.035 21.806 -19.202 1.00 69.50 85 ASP A C 1
ATOM 624 O O . ASP A 1 85 ? 2.566 21.368 -20.283 1.00 69.50 85 ASP A O 1
#